Protein AF-A0A1V6N531-F1 (afdb_monomer_lite)

Sequence (173 aa):
MEKKKKVIIVIIVAIIAVVSVGSYFAYEIYMDSKYDEAYKLRSNYAVNSFNYLNESNVDMNNTALFYQNTTDYFDNIFYSLDLAIESSQKAINYSEEMKRTATTQVEKEYAEAQIKEYNNQLKWFKEIKNQCTIWENDLTYQADNNKLLTLKKEYENSANSRHEILLKNISFS

Organism: NCBI:txid1300164

Foldseek 3Di:
DVVVVVVVVVVVVVVVVCCVVVVVVVLLVVLVVQLVVLVVLLVVLVVLLVVLVVVLVVVLVVVVVVPDDPPVNLVSLLVSLVSNLVSLVSSLVSLVSQLVSDPDPLSNVLSVLSNQLSVLVNVLSVLVNVQSVVCVVPVPDDRPVVVSVVSVVSNVVSVVVSVVSCVVPVVND

Structure (mmCIF, N/CA/C/O backbone):
data_AF-A0A1V6N531-F1
#
_entry.id   AF-A0A1V6N531-F1
#
loop_
_atom_site.group_PDB
_atom_site.id
_atom_site.type_symbol
_atom_site.label_atom_id
_atom_site.label_alt_id
_atom_site.label_comp_id
_atom_site.label_asym_id
_atom_site.label_entity_id
_atom_site.label_seq_id
_atom_site.pdbx_PDB_ins_code
_atom_site.Cartn_x
_atom_site.Cartn_y
_atom_site.Cartn_z
_atom_site.occupancy
_atom_site.B_iso_or_equiv
_atom_site.auth_seq_id
_atom_site.auth_comp_id
_atom_site.auth_asym_id
_atom_site.auth_atom_id
_atom_site.pdbx_PDB_model_num
ATOM 1 N N . MET A 1 1 ? -26.907 18.732 57.802 1.00 57.25 1 MET A N 1
ATOM 2 C CA . MET A 1 1 ? -26.252 19.305 56.599 1.00 57.25 1 MET A CA 1
ATOM 3 C C . MET A 1 1 ? -25.404 18.287 55.831 1.00 57.25 1 MET A C 1
ATOM 5 O O . MET A 1 1 ? -25.468 18.268 54.608 1.00 57.25 1 MET A O 1
ATOM 9 N N . GLU A 1 2 ? -24.665 17.407 56.512 1.00 62.25 2 GLU A N 1
ATOM 10 C CA . GLU A 1 2 ? -23.759 16.431 55.877 1.00 62.25 2 GLU A CA 1
ATOM 11 C C . GLU A 1 2 ? -24.444 15.391 54.977 1.00 62.25 2 GLU A C 1
ATOM 13 O O . GLU A 1 2 ? -23.934 15.101 53.899 1.00 62.25 2 GLU A O 1
ATOM 18 N N . LYS A 1 3 ? -25.628 14.878 55.353 1.00 64.75 3 LYS A N 1
ATOM 19 C CA . LYS A 1 3 ? -26.389 13.931 54.509 1.00 64.75 3 LYS A CA 1
ATOM 20 C C . LYS A 1 3 ? -26.760 14.519 53.140 1.00 64.75 3 LYS A C 1
ATOM 22 O O . LYS A 1 3 ? -26.581 13.847 52.134 1.00 64.75 3 LYS A O 1
ATOM 27 N N . LYS A 1 4 ? -27.211 15.780 53.083 1.00 67.19 4 LYS A N 1
ATOM 28 C CA . LYS A 1 4 ? -27.541 16.460 51.813 1.00 67.19 4 LYS A CA 1
ATOM 29 C C . LYS A 1 4 ? -26.293 16.691 50.949 1.00 67.19 4 LYS A C 1
ATOM 31 O O . LYS A 1 4 ? -26.356 16.472 49.747 1.00 67.19 4 LYS A O 1
ATOM 36 N N . LYS A 1 5 ? -25.150 17.048 51.556 1.00 68.38 5 LYS A N 1
ATOM 37 C CA . LYS A 1 5 ? -23.864 17.168 50.842 1.00 68.38 5 LYS A CA 1
ATOM 38 C C . LYS A 1 5 ? -23.382 15.823 50.280 1.00 68.38 5 LYS A C 1
ATOM 40 O O . LYS A 1 5 ? -22.992 15.777 49.122 1.00 68.38 5 LYS A O 1
ATOM 45 N N . LYS A 1 6 ? -23.473 14.727 51.047 1.00 73.44 6 LYS A N 1
ATOM 46 C CA . LYS A 1 6 ? -23.131 13.373 50.566 1.00 73.44 6 LYS A CA 1
ATOM 47 C C . LYS A 1 6 ? -24.005 12.929 49.390 1.00 73.44 6 LYS A C 1
ATOM 49 O O . LYS A 1 6 ? -23.475 12.393 48.427 1.00 73.44 6 LYS A O 1
ATOM 54 N N . VAL A 1 7 ? -25.313 13.193 49.437 1.00 79.19 7 VAL A N 1
ATOM 55 C CA . VAL A 1 7 ? -26.235 12.859 48.335 1.00 79.19 7 VAL A CA 1
ATOM 56 C C . VAL A 1 7 ? -25.892 13.638 47.062 1.00 79.19 7 VAL A C 1
ATOM 58 O O . VAL A 1 7 ? -25.826 13.046 45.992 1.00 79.19 7 VAL A O 1
ATOM 61 N N . ILE A 1 8 ? -25.598 14.937 47.171 1.00 77.94 8 ILE A N 1
ATOM 62 C CA . ILE A 1 8 ? -25.185 15.760 46.022 1.00 77.94 8 ILE A CA 1
ATOM 63 C C . ILE A 1 8 ? -23.861 15.259 45.426 1.00 77.94 8 ILE A C 1
ATOM 65 O O . ILE A 1 8 ? -23.749 15.145 44.210 1.00 77.94 8 ILE A O 1
ATOM 69 N N . ILE A 1 9 ? -22.881 14.903 46.263 1.00 80.88 9 ILE A N 1
ATOM 70 C CA . ILE A 1 9 ? -21.597 14.352 45.801 1.00 80.88 9 ILE A CA 1
ATOM 71 C C . ILE A 1 9 ? -21.805 13.034 45.043 1.00 80.88 9 ILE A C 1
ATOM 73 O O . ILE A 1 9 ? -21.234 12.859 43.973 1.00 80.88 9 ILE A O 1
ATOM 77 N N . VAL A 1 10 ? -22.652 12.132 45.546 1.00 79.00 10 VAL A N 1
ATOM 78 C CA . VAL A 1 10 ? -22.962 10.858 44.871 1.00 79.00 10 VAL A CA 1
ATOM 79 C C . VAL A 1 10 ? -23.620 11.090 43.508 1.00 79.00 10 VAL A C 1
ATOM 81 O O . VAL A 1 10 ? -23.254 10.427 42.543 1.00 79.00 10 VAL A O 1
ATOM 84 N N . ILE A 1 11 ? -24.535 12.058 43.402 1.00 79.38 11 ILE A N 1
ATOM 85 C CA . ILE A 1 11 ? -25.167 12.427 42.126 1.00 79.38 11 ILE A CA 1
ATOM 86 C C . ILE A 1 11 ? -24.126 12.973 41.140 1.00 79.38 11 ILE A C 1
ATOM 88 O O . ILE A 1 11 ? -24.118 12.567 39.983 1.00 79.38 11 ILE A O 1
ATOM 92 N N . ILE A 1 12 ? -23.214 13.839 41.589 1.00 77.00 12 ILE A N 1
ATOM 93 C CA . ILE A 1 12 ? -22.139 14.376 40.740 1.00 77.00 12 ILE A CA 1
ATOM 94 C C . ILE A 1 12 ? -21.214 13.253 40.253 1.00 77.00 12 ILE A C 1
ATOM 96 O O . ILE A 1 12 ? -20.911 13.191 39.065 1.00 77.00 12 ILE A O 1
ATOM 100 N N . VAL A 1 13 ? -20.804 12.336 41.135 1.00 76.81 13 VAL A N 1
ATOM 101 C CA . VAL A 1 13 ? -19.964 11.185 40.763 1.00 76.81 13 VAL A CA 1
ATOM 102 C C . VAL A 1 13 ? -20.685 10.274 39.766 1.00 76.81 13 VAL A C 1
ATOM 104 O O . VAL A 1 13 ? -20.076 9.839 38.793 1.00 76.81 13 VAL A O 1
ATOM 107 N N . ALA A 1 14 ? -21.986 10.034 39.951 1.00 72.88 14 ALA A N 1
ATOM 108 C CA . ALA A 1 14 ? -22.789 9.252 39.015 1.00 72.88 14 ALA A CA 1
ATOM 109 C C . ALA A 1 14 ? -22.891 9.926 37.635 1.00 72.88 14 ALA A C 1
ATOM 111 O O . ALA A 1 14 ? -22.748 9.252 36.619 1.00 72.88 14 ALA A O 1
ATOM 112 N N . ILE A 1 15 ? -23.065 11.251 37.582 1.00 74.31 15 ILE A N 1
ATOM 113 C CA . ILE A 1 15 ? -23.080 12.010 36.322 1.00 74.31 15 ILE A CA 1
ATOM 114 C C . ILE A 1 15 ? -21.715 11.935 35.631 1.00 74.31 15 ILE A C 1
ATOM 116 O O . ILE A 1 15 ? -21.663 11.649 34.440 1.00 74.31 15 ILE A O 1
ATOM 120 N N . ILE A 1 16 ? -20.611 12.130 36.361 1.00 73.62 16 ILE A N 1
ATOM 121 C CA . ILE A 1 16 ? -19.256 12.020 35.800 1.00 73.62 16 ILE A CA 1
ATOM 122 C C . ILE A 1 16 ? -19.012 10.611 35.256 1.00 73.62 16 ILE A C 1
ATOM 124 O O . ILE A 1 16 ? -18.471 10.484 34.162 1.00 73.62 16 ILE A O 1
ATOM 128 N N . ALA A 1 17 ? -19.445 9.564 35.962 1.00 68.25 17 ALA A N 1
ATOM 129 C CA . ALA A 1 17 ? -19.310 8.185 35.502 1.00 68.25 17 ALA A CA 1
ATOM 130 C C . ALA A 1 17 ? -20.110 7.935 34.212 1.00 68.25 17 ALA A C 1
ATOM 132 O O . ALA A 1 17 ? -19.563 7.408 33.249 1.00 68.25 17 ALA A O 1
ATOM 133 N N . VAL A 1 18 ? -21.372 8.375 34.152 1.00 68.88 18 VAL A N 1
ATOM 134 C CA . VAL A 1 18 ? -22.224 8.223 32.960 1.00 68.88 18 VAL A CA 1
ATOM 135 C C . VAL A 1 18 ? -21.682 9.022 31.775 1.00 68.88 18 VAL A C 1
ATOM 137 O O . VAL A 1 18 ? -21.618 8.494 30.669 1.00 68.88 18 VAL A O 1
ATOM 140 N N . VAL A 1 19 ? -21.243 10.264 31.993 1.00 68.50 19 VAL A N 1
ATOM 141 C CA . VAL A 1 19 ? -20.641 11.099 30.943 1.00 68.50 19 VAL A CA 1
ATOM 142 C C . VAL A 1 19 ? -19.329 10.489 30.459 1.00 68.50 19 VAL A C 1
ATOM 144 O O . VAL A 1 19 ? -19.110 10.439 29.255 1.00 68.50 19 VAL A O 1
ATOM 147 N N . SER A 1 20 ? -18.488 9.973 31.358 1.00 60.53 20 SER A N 1
ATOM 148 C CA . SER A 1 20 ? -17.225 9.316 30.990 1.00 60.53 20 SER A CA 1
ATOM 149 C C . SER A 1 20 ? -17.462 8.070 30.136 1.00 60.53 20 SER A C 1
ATOM 151 O O . SER A 1 20 ? -16.855 7.930 29.080 1.00 60.53 20 SER A O 1
ATOM 153 N N . VAL A 1 21 ? -18.386 7.199 30.552 1.00 66.12 21 VAL A N 1
ATOM 154 C CA . VAL A 1 21 ? -18.710 5.962 29.824 1.00 66.12 21 VAL A CA 1
ATOM 155 C C . VAL A 1 21 ? -19.401 6.268 28.491 1.00 66.12 21 VAL A C 1
ATOM 157 O O . VAL A 1 21 ? -19.028 5.712 27.464 1.00 66.12 21 VAL A O 1
ATOM 160 N N . GLY A 1 22 ? -20.363 7.195 28.468 1.00 50.72 22 GLY A N 1
ATOM 161 C CA .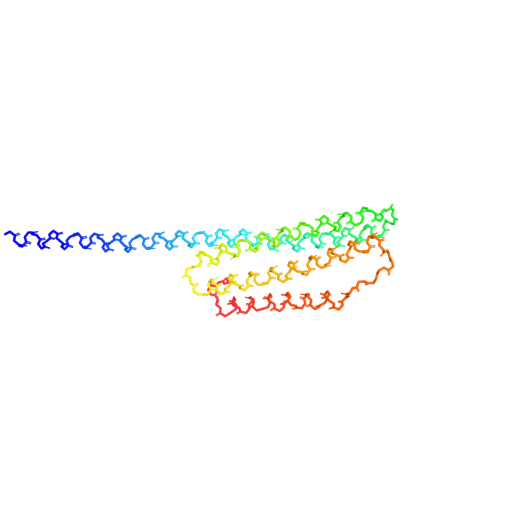 GLY A 1 22 ? -21.040 7.607 27.235 1.00 50.72 22 GLY A CA 1
ATOM 162 C C . GLY A 1 22 ? -20.103 8.289 26.235 1.00 50.72 22 GLY A C 1
ATOM 163 O O . GLY A 1 22 ? -20.186 8.021 25.039 1.00 50.72 22 GLY A O 1
ATOM 164 N N . SER A 1 23 ? -19.174 9.122 26.717 1.00 62.66 23 SER A N 1
ATOM 165 C CA . SER A 1 23 ? -18.160 9.768 25.869 1.00 62.66 23 SER A CA 1
ATOM 166 C C . SER A 1 23 ? -17.168 8.756 25.301 1.00 62.66 23 SER A C 1
ATOM 168 O O . SER A 1 23 ? -16.747 8.908 24.160 1.00 62.66 23 SER A O 1
ATOM 170 N N . TYR A 1 24 ? -16.830 7.714 26.066 1.00 69.75 24 TYR A N 1
ATOM 171 C CA . TYR A 1 24 ? -15.975 6.621 25.610 1.00 69.75 24 TYR A CA 1
ATOM 172 C C . TYR A 1 24 ? -16.616 5.845 24.448 1.00 69.75 24 TYR A C 1
ATOM 174 O O . TYR A 1 24 ? -16.008 5.738 23.389 1.00 69.75 24 TYR A O 1
ATOM 182 N N . PHE A 1 25 ? -17.875 5.412 24.581 1.00 68.50 25 PHE A N 1
ATOM 183 C CA . PHE A 1 25 ? -18.574 4.712 23.493 1.00 68.50 25 PHE A CA 1
ATOM 184 C C . PHE A 1 25 ? -18.800 5.595 22.260 1.00 68.50 25 PHE A C 1
ATOM 186 O O . PHE A 1 25 ? -18.6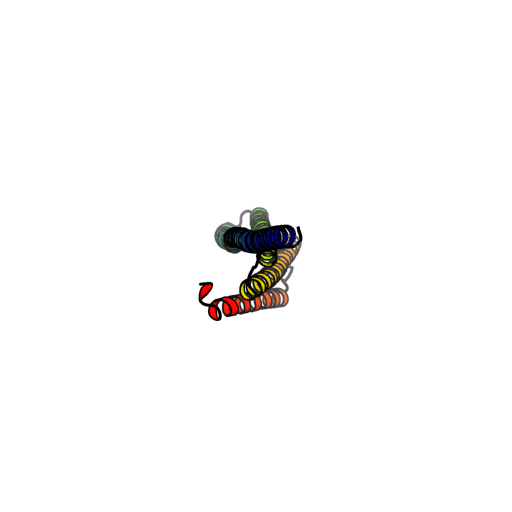44 5.139 21.131 1.00 68.50 25 PHE A O 1
ATOM 193 N N . ALA A 1 26 ? -19.147 6.873 22.451 1.00 67.81 26 ALA A N 1
ATOM 194 C CA . ALA A 1 26 ? -19.285 7.809 21.336 1.00 67.81 26 ALA A CA 1
ATOM 195 C C . ALA A 1 26 ? -17.949 8.033 20.605 1.00 67.81 26 ALA A C 1
ATOM 197 O O . ALA A 1 26 ? -17.935 8.192 19.384 1.00 67.81 26 ALA A O 1
ATOM 198 N N . TYR A 1 27 ? -16.835 8.029 21.342 1.00 72.25 27 TYR A N 1
ATOM 199 C CA . TYR A 1 27 ? -15.493 8.109 20.779 1.00 72.25 27 TYR A CA 1
ATOM 200 C C . TYR A 1 27 ? -15.116 6.843 19.999 1.00 72.25 27 TYR A C 1
ATOM 202 O O . TYR A 1 27 ? -14.629 6.972 18.880 1.00 72.25 27 TYR A O 1
ATOM 210 N N . GLU A 1 28 ? -15.388 5.645 20.528 1.00 70.50 28 GLU A N 1
ATOM 211 C CA . GLU A 1 28 ? -15.163 4.381 19.804 1.00 70.50 28 GLU A CA 1
ATOM 212 C C . GLU A 1 28 ? -15.948 4.345 18.486 1.00 70.50 28 GLU A C 1
ATOM 214 O O . GLU A 1 28 ? -15.344 4.193 17.431 1.00 70.50 28 GLU A O 1
ATOM 219 N N . ILE A 1 29 ? -17.256 4.638 18.511 1.00 73.62 29 ILE A N 1
ATOM 220 C CA . ILE A 1 29 ? -18.099 4.686 17.298 1.00 73.62 29 ILE A CA 1
ATOM 221 C C . ILE A 1 29 ? -17.554 5.688 16.268 1.00 73.62 29 ILE A C 1
ATOM 223 O O . ILE A 1 29 ? -17.592 5.445 15.059 1.00 73.62 29 ILE A O 1
ATOM 227 N N . TYR A 1 30 ? -17.063 6.840 16.729 1.00 76.88 30 TYR A N 1
ATOM 228 C CA . TYR A 1 30 ? -16.455 7.835 15.851 1.00 76.88 30 TYR A CA 1
ATOM 229 C C . TYR A 1 30 ? -15.155 7.323 15.210 1.00 76.88 30 TYR A C 1
ATOM 231 O O . TYR A 1 30 ? -14.945 7.529 14.013 1.00 76.88 30 TYR A O 1
ATOM 239 N N . MET A 1 31 ? -14.297 6.657 15.985 1.00 78.75 31 MET A N 1
ATOM 240 C CA . MET A 1 31 ? -13.024 6.118 15.500 1.00 78.75 31 MET A CA 1
ATOM 241 C C . MET A 1 31 ? -13.231 4.939 14.546 1.00 78.75 31 MET A C 1
ATOM 243 O O . MET A 1 31 ? -12.602 4.921 13.489 1.00 78.75 31 MET A O 1
ATOM 247 N N . ASP A 1 32 ? -14.180 4.050 14.837 1.00 76.19 32 ASP A N 1
ATOM 248 C CA . ASP A 1 32 ? -14.567 2.945 13.952 1.00 76.19 32 ASP A CA 1
ATOM 249 C C . ASP A 1 32 ? -15.091 3.475 12.607 1.00 76.19 32 ASP A C 1
ATOM 251 O O . ASP A 1 32 ? -14.666 3.039 11.539 1.00 76.19 32 ASP A O 1
ATOM 255 N N . SER A 1 33 ? -15.946 4.505 12.631 1.00 77.75 33 SER A N 1
ATOM 256 C CA . SER A 1 33 ? -16.437 5.166 11.411 1.00 77.75 33 SER A CA 1
ATOM 257 C C . SER A 1 33 ? -15.297 5.753 10.566 1.00 77.75 33 SER A C 1
ATOM 259 O O . SER A 1 33 ? -15.288 5.631 9.337 1.00 77.75 33 SER A O 1
ATOM 261 N N . LYS A 1 34 ? -14.293 6.355 11.216 1.00 79.06 34 LYS A N 1
ATOM 262 C CA . LYS A 1 34 ? -13.102 6.878 10.535 1.00 79.06 34 LYS A CA 1
ATOM 263 C C . LYS A 1 34 ? -12.210 5.770 9.984 1.00 79.06 34 LYS A C 1
ATOM 265 O O . LYS A 1 34 ? -11.686 5.922 8.879 1.00 79.06 34 LYS A O 1
ATOM 270 N N . TYR A 1 35 ? -12.082 4.660 10.707 1.00 81.31 35 TYR A N 1
ATOM 271 C CA . TYR A 1 35 ? -11.368 3.476 10.243 1.00 81.31 35 TYR A CA 1
ATOM 272 C C . TYR A 1 35 ? -12.011 2.906 8.974 1.00 81.31 35 TYR A C 1
ATOM 274 O O . TYR A 1 35 ? -11.317 2.690 7.981 1.00 81.31 35 TYR A O 1
ATOM 282 N N . ASP A 1 36 ? -13.336 2.756 8.959 1.00 79.50 36 ASP A N 1
ATOM 283 C CA . ASP A 1 36 ? -14.100 2.271 7.805 1.00 79.50 36 ASP A CA 1
ATOM 284 C C . ASP A 1 36 ? -13.985 3.192 6.582 1.00 79.50 36 ASP A C 1
ATOM 286 O O . ASP A 1 36 ? -13.835 2.730 5.444 1.00 79.50 36 ASP A O 1
ATOM 290 N N . GLU A 1 37 ? -14.051 4.508 6.796 1.00 82.69 37 GLU A N 1
ATOM 291 C CA . GLU A 1 37 ? -13.859 5.507 5.742 1.00 82.69 37 GLU A CA 1
ATOM 292 C C . GLU A 1 37 ? -12.458 5.378 5.121 1.00 82.69 37 GLU A C 1
ATOM 294 O O . GLU A 1 37 ? -12.318 5.269 3.896 1.00 82.69 37 GLU A O 1
ATOM 299 N N . ALA A 1 38 ? -11.423 5.309 5.963 1.00 71.88 38 ALA A N 1
ATOM 300 C CA . ALA A 1 38 ? -10.043 5.133 5.527 1.00 71.88 38 ALA A CA 1
ATOM 301 C C . ALA A 1 38 ? -9.829 3.781 4.825 1.00 71.88 38 ALA A C 1
ATOM 303 O O . ALA A 1 38 ? -9.174 3.729 3.781 1.00 71.88 38 ALA A O 1
ATOM 304 N N . TYR A 1 39 ? -10.441 2.703 5.325 1.00 81.25 39 TYR A N 1
ATOM 305 C CA . TYR A 1 39 ? -10.394 1.373 4.719 1.00 81.25 39 TYR A CA 1
ATOM 306 C C . TYR A 1 39 ? -10.950 1.387 3.290 1.00 81.25 39 TYR A C 1
ATOM 308 O O . TYR A 1 39 ? -10.309 0.861 2.373 1.00 81.25 39 TYR A O 1
ATOM 316 N N . LYS A 1 40 ? -12.121 2.003 3.077 1.00 83.19 40 LYS A N 1
ATOM 317 C CA . LYS A 1 40 ? -12.762 2.105 1.753 1.00 83.19 40 LYS A CA 1
ATOM 318 C C . LYS A 1 40 ? -11.918 2.920 0.780 1.00 83.19 40 LYS A C 1
ATOM 320 O O . LYS A 1 40 ? -11.684 2.478 -0.345 1.00 83.19 40 LYS A O 1
ATOM 325 N N . LEU A 1 41 ? -11.426 4.081 1.218 1.00 77.94 41 LEU A N 1
ATOM 326 C CA . LEU A 1 41 ? -10.568 4.936 0.397 1.00 77.94 41 LEU A CA 1
ATOM 327 C C . LEU A 1 41 ? -9.276 4.211 0.016 1.00 77.94 41 LEU A C 1
ATOM 329 O O . LEU A 1 41 ? -8.924 4.168 -1.162 1.00 77.94 41 LEU A O 1
ATOM 333 N N . ARG A 1 42 ? -8.621 3.553 0.976 1.00 82.25 42 ARG A N 1
ATOM 334 C CA . ARG A 1 42 ? -7.438 2.726 0.720 1.00 82.25 42 ARG A CA 1
ATOM 335 C C . ARG A 1 42 ? -7.724 1.623 -0.291 1.00 82.25 42 ARG A C 1
ATOM 337 O O . ARG A 1 42 ? -6.919 1.441 -1.198 1.00 82.25 42 ARG A O 1
ATOM 344 N N . SER A 1 43 ? -8.840 0.902 -0.159 1.00 78.69 43 SER A N 1
ATOM 345 C CA . SER A 1 43 ? -9.216 -0.167 -1.096 1.00 78.69 43 SER A CA 1
ATOM 346 C C . SER A 1 43 ? -9.282 0.343 -2.540 1.00 78.69 43 SER A C 1
ATOM 348 O O . SER A 1 43 ? -8.664 -0.242 -3.428 1.00 78.69 43 SER A O 1
ATOM 350 N N . ASN A 1 44 ? -9.918 1.498 -2.761 1.00 78.00 44 ASN A N 1
ATOM 351 C CA . ASN A 1 44 ? -9.988 2.119 -4.086 1.00 78.00 44 ASN A CA 1
ATOM 352 C C . ASN A 1 44 ? -8.595 2.438 -4.655 1.00 78.00 44 ASN A C 1
ATOM 354 O O . ASN A 1 44 ? -8.300 2.095 -5.798 1.00 78.00 44 ASN A O 1
ATOM 358 N N . TYR A 1 45 ? -7.709 3.048 -3.864 1.00 74.00 45 TYR A N 1
ATOM 359 C CA . TYR A 1 45 ? -6.359 3.393 -4.333 1.00 74.00 45 TYR A CA 1
ATOM 360 C C . TYR A 1 45 ? -5.445 2.171 -4.513 1.00 74.00 45 TYR A C 1
ATOM 362 O O . TYR A 1 45 ? -4.587 2.164 -5.398 1.00 74.00 45 TYR A O 1
ATOM 370 N N . ALA A 1 46 ? -5.645 1.113 -3.727 1.00 67.56 46 ALA A N 1
ATOM 371 C CA . ALA A 1 46 ? -4.924 -0.144 -3.887 1.00 67.56 46 ALA A CA 1
ATOM 372 C C . ALA A 1 46 ? -5.262 -0.832 -5.218 1.00 67.56 46 ALA A C 1
ATOM 374 O O . ALA A 1 46 ? -4.358 -1.289 -5.915 1.00 67.56 46 ALA A O 1
ATOM 375 N N . VAL A 1 47 ? -6.548 -0.865 -5.584 1.00 74.25 47 VAL A N 1
ATOM 376 C CA . VAL A 1 47 ? -7.016 -1.416 -6.865 1.00 74.25 47 VAL A CA 1
ATOM 377 C C . VAL A 1 47 ? -6.514 -0.573 -8.040 1.00 74.25 47 VAL A C 1
ATOM 379 O O . VAL A 1 47 ? -5.949 -1.114 -8.990 1.00 74.25 47 VAL A O 1
ATOM 382 N N . ASN A 1 48 ? -6.630 0.754 -7.949 1.00 71.56 48 ASN A N 1
ATOM 383 C CA . ASN A 1 48 ? -6.212 1.656 -9.026 1.00 71.56 48 ASN A CA 1
ATOM 384 C C . ASN A 1 48 ? -4.709 1.565 -9.329 1.00 71.56 48 ASN A C 1
ATOM 386 O O . ASN A 1 48 ? -4.324 1.576 -10.492 1.00 71.56 48 ASN A O 1
ATOM 390 N N . SER A 1 49 ? -3.866 1.407 -8.302 1.00 65.06 49 SER A N 1
ATOM 391 C CA . SER A 1 49 ? -2.409 1.284 -8.461 1.00 65.06 49 SER A CA 1
ATOM 392 C C . SER A 1 49 ? -2.010 0.144 -9.413 1.00 65.06 49 SER A C 1
ATOM 394 O O . SER A 1 49 ? -1.166 0.332 -10.288 1.00 65.06 49 SER A O 1
ATOM 396 N N . PHE A 1 50 ? -2.656 -1.022 -9.296 1.00 68.12 50 PHE A N 1
ATOM 397 C CA . PHE A 1 50 ? -2.412 -2.155 -10.194 1.00 68.12 50 PHE A CA 1
ATOM 398 C C . PHE A 1 50 ? -3.076 -1.995 -11.559 1.00 68.12 50 PHE A C 1
ATOM 400 O O . PHE A 1 50 ? -2.487 -2.394 -12.564 1.00 68.12 50 PHE A O 1
ATOM 407 N N . ASN A 1 51 ? -4.271 -1.403 -11.609 1.00 72.12 51 ASN A N 1
ATOM 408 C CA . ASN A 1 51 ? -4.984 -1.191 -12.866 1.00 72.12 51 ASN A CA 1
ATOM 409 C C . ASN A 1 51 ? -4.209 -0.262 -13.805 1.00 72.12 51 ASN A C 1
ATOM 411 O O . ASN A 1 51 ? -4.050 -0.615 -14.967 1.00 72.12 51 ASN A O 1
ATOM 415 N N . TYR A 1 52 ? -3.620 0.829 -13.299 1.00 71.38 52 TYR A N 1
ATOM 416 C CA . TYR A 1 52 ? -2.816 1.736 -14.127 1.00 71.38 52 TYR A CA 1
ATOM 417 C C . TYR A 1 52 ? -1.616 1.038 -14.785 1.00 71.38 52 TYR A C 1
ATOM 419 O O . TYR A 1 52 ? -1.313 1.287 -15.948 1.00 71.38 52 TYR A O 1
ATOM 427 N N . LEU A 1 53 ? -0.954 0.111 -14.084 1.00 65.38 53 LEU A N 1
ATOM 428 C CA . LEU A 1 53 ? 0.154 -0.661 -14.663 1.00 65.38 53 LEU A CA 1
ATOM 429 C C . LEU A 1 53 ? -0.310 -1.749 -15.638 1.00 65.38 53 LEU A C 1
ATOM 431 O O . LEU A 1 53 ? 0.393 -2.054 -16.601 1.00 65.38 53 LEU A O 1
ATOM 435 N N . ASN A 1 54 ? -1.473 -2.355 -15.401 1.00 64.94 54 ASN A N 1
ATOM 436 C CA . ASN A 1 54 ? -2.030 -3.356 -16.308 1.00 64.94 54 ASN A CA 1
ATOM 437 C C . ASN A 1 54 ? -2.561 -2.733 -17.604 1.00 64.94 54 ASN A C 1
ATOM 439 O O . ASN A 1 54 ? -2.303 -3.281 -18.672 1.00 64.94 54 ASN A O 1
ATOM 443 N N . GLU A 1 55 ? -3.256 -1.598 -17.521 1.00 59.91 55 GLU A N 1
ATOM 444 C CA . GLU A 1 55 ? -3.720 -0.833 -18.685 1.00 59.91 55 GLU A CA 1
ATOM 445 C C . GLU A 1 55 ? -2.527 -0.380 -19.534 1.00 59.91 55 GLU A C 1
ATOM 447 O O . GLU A 1 55 ? -2.499 -0.635 -20.736 1.00 59.91 55 GLU A O 1
ATOM 452 N N . SER A 1 56 ? -1.467 0.122 -18.889 1.00 57.31 56 SER A N 1
ATOM 453 C CA . SER A 1 56 ? -0.208 0.455 -19.559 1.00 57.31 56 SER A CA 1
ATOM 454 C C . SER A 1 56 ? 0.411 -0.742 -20.284 1.00 57.31 56 SER A C 1
ATOM 456 O O . SER A 1 56 ? 0.735 -0.627 -21.456 1.00 57.31 56 SER A O 1
ATOM 458 N N . ASN A 1 57 ? 0.508 -1.925 -19.662 1.00 58.25 57 ASN A N 1
ATOM 459 C CA . ASN A 1 57 ? 1.037 -3.122 -20.337 1.00 58.25 57 ASN A CA 1
ATOM 460 C C . ASN A 1 57 ? 0.219 -3.533 -21.579 1.00 58.25 57 ASN A C 1
ATOM 462 O O . ASN A 1 57 ? 0.782 -4.052 -22.548 1.00 58.25 57 ASN A O 1
ATOM 466 N N . VAL A 1 58 ? -1.101 -3.325 -21.561 1.00 57.78 58 VAL A N 1
ATOM 467 C CA . VAL A 1 58 ? -1.980 -3.601 -22.709 1.00 57.78 58 VAL A CA 1
ATOM 468 C C . VAL A 1 58 ? -1.751 -2.575 -23.820 1.00 57.78 58 VAL A C 1
ATOM 470 O O . VAL A 1 58 ? -1.535 -2.964 -24.970 1.00 57.78 58 VAL A O 1
ATOM 473 N N . ASP A 1 59 ? -1.710 -1.287 -23.481 1.00 52.72 59 ASP A N 1
ATOM 474 C CA . ASP A 1 59 ? -1.459 -0.205 -24.438 1.00 52.72 59 ASP A CA 1
ATOM 475 C C . ASP A 1 59 ? -0.032 -0.257 -25.002 1.00 52.72 59 ASP A C 1
ATOM 477 O O . ASP A 1 59 ? 0.181 -0.024 -26.192 1.00 52.72 59 ASP A O 1
ATOM 481 N N . MET A 1 60 ? 0.945 -0.670 -24.196 1.00 55.91 60 MET A N 1
ATOM 482 C CA . MET A 1 60 ? 2.335 -0.895 -24.594 1.00 55.91 60 MET A CA 1
ATOM 483 C C . MET A 1 60 ? 2.470 -2.040 -25.595 1.00 55.91 60 MET A C 1
ATOM 485 O O . MET A 1 60 ? 3.167 -1.876 -26.593 1.00 55.91 60 MET A O 1
ATOM 489 N N . ASN A 1 61 ? 1.794 -3.176 -25.382 1.00 54.03 61 ASN A N 1
ATOM 490 C CA . ASN A 1 61 ? 1.795 -4.276 -26.354 1.00 54.03 61 ASN A CA 1
ATOM 491 C C . ASN A 1 61 ? 1.205 -3.835 -27.700 1.00 54.03 61 ASN A C 1
ATOM 493 O O . ASN A 1 61 ? 1.719 -4.210 -28.754 1.00 54.03 61 ASN A O 1
ATOM 497 N N . ASN A 1 62 ? 0.168 -2.995 -27.670 1.00 52.34 62 ASN A N 1
ATOM 498 C CA . ASN A 1 62 ? -0.456 -2.452 -28.874 1.00 52.34 62 ASN A CA 1
ATOM 499 C C . ASN A 1 62 ? 0.415 -1.385 -29.563 1.00 52.34 62 ASN A C 1
ATOM 501 O O . ASN A 1 62 ? 0.477 -1.347 -30.790 1.00 52.34 62 ASN A O 1
ATOM 505 N N . THR A 1 63 ? 1.124 -0.555 -28.795 1.00 50.16 63 THR A N 1
ATOM 506 C CA . THR A 1 63 ? 1.988 0.518 -29.318 1.00 50.16 63 THR A CA 1
ATOM 507 C C . THR A 1 63 ? 3.325 -0.025 -29.825 1.00 50.16 63 THR A C 1
ATOM 509 O O . THR A 1 63 ? 3.799 0.405 -30.868 1.00 50.16 63 THR A O 1
ATOM 512 N N . ALA A 1 64 ? 3.908 -1.041 -29.179 1.00 51.12 64 ALA A N 1
ATOM 513 C CA . ALA A 1 64 ? 5.123 -1.714 -29.653 1.00 51.12 64 ALA A CA 1
ATOM 514 C C . ALA A 1 64 ? 4.916 -2.449 -30.994 1.00 51.12 64 ALA A C 1
ATOM 516 O O . ALA A 1 64 ? 5.854 -2.586 -31.778 1.00 51.12 64 ALA A O 1
ATOM 517 N N . LEU A 1 65 ? 3.682 -2.880 -31.292 1.00 50.50 65 LEU A N 1
ATOM 518 C CA . LEU A 1 65 ? 3.289 -3.404 -32.607 1.00 50.50 65 LEU A CA 1
ATOM 519 C C . LEU A 1 65 ? 3.269 -2.317 -33.702 1.00 50.50 65 LEU A C 1
ATOM 521 O O . LEU A 1 65 ? 3.413 -2.637 -34.882 1.00 50.50 65 LEU A O 1
ATOM 525 N N . PHE A 1 66 ? 3.152 -1.042 -33.325 1.00 47.16 66 PHE A N 1
ATOM 526 C CA . PHE A 1 66 ? 3.192 0.121 -34.210 1.00 47.16 66 PHE A CA 1
ATOM 527 C C . PHE A 1 66 ? 4.462 0.942 -33.940 1.00 47.16 66 PHE A C 1
ATOM 529 O O . PHE A 1 66 ? 4.446 1.933 -33.223 1.00 47.16 66 PHE A O 1
ATOM 536 N N . TYR A 1 67 ? 5.569 0.532 -34.563 1.00 41.16 67 TYR A N 1
ATOM 537 C CA . TYR A 1 67 ? 6.941 1.076 -34.502 1.00 41.16 67 TYR A CA 1
ATOM 538 C C . TYR A 1 67 ? 7.152 2.606 -34.696 1.00 41.16 67 TYR A C 1
ATOM 540 O O . TYR A 1 67 ? 8.280 3.026 -34.947 1.00 41.16 67 TYR A O 1
ATOM 548 N N . GLN A 1 68 ? 6.133 3.467 -34.631 1.00 45.47 68 GLN A N 1
ATOM 549 C CA . GLN A 1 68 ? 6.232 4.852 -35.094 1.00 45.47 68 GLN A CA 1
ATOM 550 C C . GLN A 1 68 ? 6.581 5.933 -34.065 1.00 45.47 68 GLN A C 1
ATOM 552 O O . GLN A 1 68 ? 6.923 7.012 -34.525 1.00 45.47 68 GLN A O 1
ATOM 557 N N . ASN A 1 69 ? 6.618 5.696 -32.747 1.00 53.75 69 ASN A N 1
ATOM 558 C CA . ASN A 1 69 ? 7.166 6.696 -31.812 1.00 53.75 69 ASN A CA 1
ATOM 559 C C . ASN A 1 69 ? 7.629 6.074 -30.487 1.00 53.75 69 ASN A C 1
ATOM 561 O O . ASN A 1 69 ? 6.834 5.771 -29.602 1.00 53.75 69 ASN A O 1
ATOM 565 N N . THR A 1 70 ? 8.942 5.935 -30.316 1.00 57.81 70 THR A N 1
ATOM 566 C CA . THR A 1 70 ? 9.553 5.520 -29.041 1.00 57.81 70 THR A CA 1
ATOM 567 C C . THR A 1 70 ? 9.302 6.526 -27.912 1.00 57.81 70 THR A C 1
ATOM 569 O O . THR A 1 70 ? 9.288 6.132 -26.753 1.00 57.81 70 THR A O 1
ATOM 572 N N . THR A 1 71 ? 9.071 7.802 -28.236 1.00 63.06 71 THR A N 1
ATOM 573 C CA . THR A 1 71 ? 8.737 8.857 -27.263 1.00 63.06 71 THR A CA 1
ATOM 574 C C . THR A 1 71 ? 7.362 8.628 -26.630 1.00 63.06 71 THR A C 1
ATOM 576 O O . THR A 1 71 ? 7.270 8.536 -25.411 1.00 63.06 71 THR A O 1
ATOM 579 N N . ASP A 1 72 ? 6.325 8.388 -27.443 1.00 66.62 72 ASP A N 1
ATOM 580 C CA . ASP A 1 72 ? 4.960 8.115 -26.956 1.00 66.62 72 ASP A CA 1
ATOM 581 C C . ASP A 1 72 ? 4.904 6.851 -26.071 1.00 66.62 72 ASP A C 1
ATOM 583 O O . ASP A 1 72 ? 4.077 6.731 -25.167 1.00 66.62 72 ASP A O 1
ATOM 587 N N . TYR A 1 73 ? 5.808 5.894 -26.305 1.00 66.69 73 TYR A N 1
ATOM 588 C CA . TYR A 1 73 ? 5.940 4.686 -25.490 1.00 66.69 73 TYR A CA 1
ATOM 589 C C . TYR A 1 73 ? 6.466 4.982 -24.075 1.00 66.69 73 TYR A C 1
ATOM 591 O O . TYR A 1 73 ? 5.864 4.535 -23.097 1.00 66.69 73 TYR A O 1
ATOM 599 N N . PHE A 1 74 ? 7.555 5.750 -23.942 1.00 72.75 74 PHE A N 1
ATOM 600 C CA . PHE A 1 74 ? 8.105 6.110 -22.629 1.00 72.75 74 PHE A CA 1
ATOM 601 C C . PHE A 1 74 ? 7.193 7.071 -21.859 1.00 72.75 74 PHE A C 1
ATOM 603 O O . PHE A 1 74 ? 7.007 6.878 -20.657 1.00 72.75 74 PHE A O 1
ATOM 610 N N . ASP A 1 75 ? 6.545 8.021 -22.536 1.00 77.56 75 ASP A N 1
ATOM 611 C CA . ASP A 1 75 ? 5.597 8.946 -21.904 1.00 77.56 75 ASP A CA 1
ATOM 612 C C . ASP A 1 75 ? 4.423 8.203 -21.243 1.00 77.56 75 ASP A C 1
ATOM 614 O O . ASP A 1 75 ? 4.086 8.468 -20.086 1.00 77.56 75 ASP A O 1
ATOM 618 N N . ASN A 1 76 ? 3.848 7.204 -21.924 1.00 71.50 76 ASN A N 1
ATOM 619 C CA . ASN A 1 76 ? 2.774 6.376 -21.365 1.00 71.50 76 ASN A CA 1
ATOM 620 C C . ASN A 1 76 ? 3.238 5.527 -20.169 1.00 71.50 76 ASN A C 1
ATOM 622 O O . ASN A 1 76 ? 2.499 5.370 -19.188 1.00 71.50 76 ASN A O 1
ATOM 626 N N . ILE A 1 77 ? 4.469 5.005 -20.216 1.00 75.31 77 ILE A N 1
ATOM 627 C CA . ILE A 1 77 ? 5.076 4.260 -19.103 1.00 75.31 77 ILE A CA 1
ATOM 628 C C . ILE A 1 77 ? 5.270 5.172 -17.894 1.00 75.31 77 ILE A C 1
ATOM 630 O O . ILE A 1 77 ? 4.875 4.814 -16.783 1.00 75.31 77 ILE A O 1
ATOM 634 N N . PHE A 1 78 ? 5.857 6.355 -18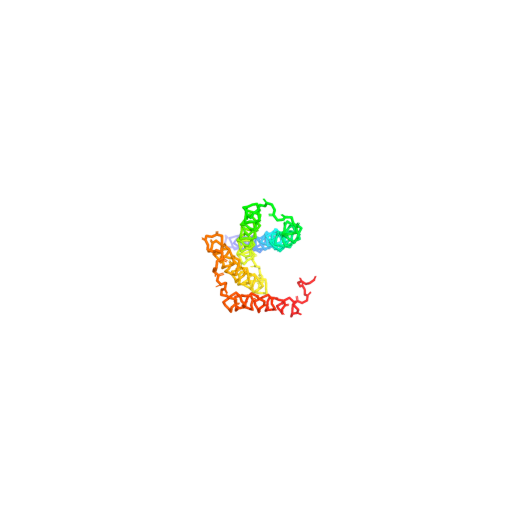.089 1.00 83.25 78 PHE A N 1
ATOM 635 C CA . PHE A 1 78 ? 6.099 7.291 -16.997 1.00 83.25 78 PHE A CA 1
ATOM 636 C C . PHE A 1 78 ? 4.804 7.806 -16.394 1.00 83.25 78 PHE A C 1
ATOM 638 O O . PHE A 1 78 ? 4.695 7.815 -15.170 1.00 83.25 78 PHE A O 1
ATOM 645 N N . TYR A 1 79 ? 3.810 8.142 -17.219 1.00 79.50 79 TYR A N 1
ATOM 646 C CA . TYR A 1 79 ? 2.485 8.535 -16.749 1.00 79.50 79 TYR A CA 1
ATOM 647 C C . TYR A 1 79 ? 1.862 7.459 -15.850 1.00 79.50 79 TYR A C 1
ATOM 649 O O . TYR A 1 79 ? 1.431 7.739 -14.731 1.00 79.50 79 TYR A O 1
ATOM 657 N N . SER A 1 80 ? 1.888 6.204 -16.299 1.00 74.75 80 SER A N 1
ATOM 658 C CA . SER A 1 80 ? 1.303 5.080 -15.559 1.00 74.75 80 SER A CA 1
ATOM 659 C C . SER A 1 80 ? 2.064 4.782 -14.266 1.00 74.75 80 SER A C 1
ATOM 661 O O . SER A 1 80 ? 1.455 4.520 -13.228 1.00 74.75 80 SER A O 1
ATOM 663 N N . LEU A 1 81 ? 3.398 4.868 -14.296 1.00 82.38 81 LEU A N 1
ATOM 664 C CA . LEU A 1 81 ? 4.236 4.724 -13.106 1.00 82.38 81 LEU A CA 1
ATOM 665 C C . LEU A 1 81 ? 4.014 5.861 -12.110 1.00 82.38 81 LEU A C 1
ATOM 667 O O . LEU A 1 81 ? 3.985 5.600 -10.910 1.00 82.38 81 LEU A O 1
ATOM 671 N N . ASP A 1 82 ? 3.828 7.096 -12.573 1.00 85.81 82 ASP A N 1
ATOM 672 C CA . ASP A 1 82 ? 3.525 8.234 -11.706 1.00 85.81 82 ASP A CA 1
ATOM 673 C C . ASP A 1 82 ? 2.172 8.079 -11.020 1.00 85.81 82 ASP A C 1
ATOM 675 O O . ASP A 1 82 ? 2.091 8.230 -9.799 1.00 85.81 82 ASP A O 1
ATOM 679 N N . LEU A 1 83 ? 1.141 7.661 -11.757 1.00 81.81 83 LEU A N 1
ATOM 680 C CA . LEU A 1 83 ? -0.156 7.330 -11.170 1.00 81.81 83 LEU A CA 1
ATOM 681 C C . LEU A 1 83 ? -0.059 6.171 -10.172 1.00 81.81 83 LEU A C 1
ATOM 683 O O . LEU A 1 83 ? -0.650 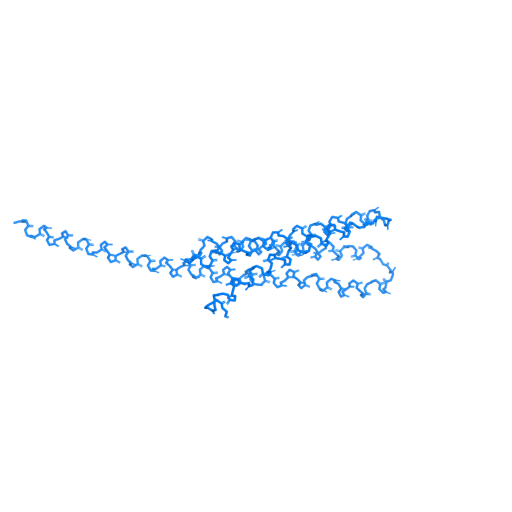6.236 -9.091 1.00 81.81 83 LEU A O 1
ATOM 687 N N . ALA A 1 84 ? 0.697 5.119 -10.492 1.00 75.88 84 ALA A N 1
ATOM 688 C CA . ALA A 1 84 ? 0.890 3.981 -9.598 1.00 75.88 84 ALA A CA 1
ATOM 689 C C . ALA A 1 84 ? 1.614 4.390 -8.305 1.00 75.88 84 ALA A C 1
ATOM 691 O O . ALA A 1 84 ? 1.166 4.030 -7.215 1.00 75.88 84 ALA A O 1
ATOM 692 N N . ILE A 1 85 ? 2.682 5.191 -8.412 1.00 87.88 85 ILE A N 1
ATOM 693 C CA . ILE A 1 85 ? 3.446 5.755 -7.288 1.00 87.88 85 ILE A CA 1
ATOM 694 C C . ILE A 1 85 ? 2.557 6.655 -6.422 1.00 87.88 85 ILE A C 1
ATOM 696 O O . ILE A 1 85 ? 2.544 6.504 -5.198 1.00 87.88 85 ILE A O 1
ATOM 700 N N . GLU A 1 86 ? 1.797 7.567 -7.033 1.00 89.00 86 GLU A N 1
ATOM 701 C CA . GLU A 1 86 ? 0.878 8.458 -6.321 1.00 89.00 86 GLU A CA 1
ATOM 702 C C . GLU A 1 86 ? -0.211 7.658 -5.595 1.00 89.00 86 GLU A C 1
ATOM 704 O O . GLU A 1 86 ? -0.492 7.899 -4.416 1.00 89.00 86 GLU A O 1
ATOM 709 N N . SER A 1 87 ? -0.796 6.666 -6.269 1.00 80.19 87 SER A N 1
ATOM 710 C CA . SER A 1 87 ? -1.837 5.814 -5.699 1.00 80.19 87 SER A CA 1
ATOM 711 C C . SER A 1 87 ? -1.308 4.974 -4.533 1.00 80.19 87 SER A C 1
ATOM 713 O O . SER A 1 87 ? -1.955 4.907 -3.486 1.00 80.19 87 SER A O 1
ATOM 715 N N . SER A 1 88 ? -0.102 4.404 -4.646 1.00 87.06 88 SER A N 1
ATOM 716 C CA . SER A 1 88 ? 0.554 3.694 -3.540 1.00 87.06 88 SER A CA 1
ATOM 717 C C . SER A 1 88 ? 0.855 4.630 -2.365 1.00 87.06 88 SER A C 1
ATOM 719 O O . SER A 1 88 ? 0.640 4.253 -1.215 1.00 87.06 88 SER A O 1
ATOM 721 N N . GLN A 1 89 ? 1.278 5.874 -2.618 1.00 92.50 89 GLN A N 1
ATOM 722 C CA . GLN A 1 89 ? 1.498 6.862 -1.556 1.00 92.50 89 GLN A CA 1
ATOM 723 C C . GLN A 1 89 ? 0.193 7.232 -0.835 1.00 92.50 89 GLN A C 1
ATOM 725 O O . GLN A 1 89 ? 0.166 7.320 0.393 1.00 92.50 89 GLN A O 1
ATOM 730 N N . LYS A 1 90 ? -0.909 7.404 -1.575 1.00 89.94 90 LYS A N 1
ATOM 731 C CA . LYS A 1 90 ? -2.241 7.614 -0.991 1.00 89.94 90 LYS A CA 1
ATOM 732 C C . LYS A 1 90 ? -2.679 6.409 -0.161 1.00 89.94 90 LYS A C 1
ATOM 734 O O . LYS A 1 90 ? -3.155 6.593 0.957 1.00 89.94 90 LYS A O 1
ATOM 739 N N . ALA A 1 91 ? -2.468 5.189 -0.655 1.00 84.38 91 ALA A N 1
ATOM 740 C CA . ALA A 1 91 ? -2.767 3.967 0.086 1.00 84.38 91 ALA A CA 1
ATOM 741 C C . ALA A 1 91 ? -1.975 3.879 1.404 1.00 84.38 91 ALA A C 1
ATOM 743 O O . ALA A 1 91 ? -2.561 3.523 2.427 1.00 84.38 91 ALA A O 1
ATOM 744 N N . ILE A 1 92 ? -0.694 4.276 1.418 1.00 92.88 92 ILE A N 1
ATOM 745 C CA . ILE A 1 92 ? 0.106 4.399 2.651 1.00 92.88 92 ILE A CA 1
ATOM 746 C C . ILE A 1 92 ? -0.546 5.394 3.611 1.00 92.88 92 ILE A C 1
ATOM 748 O O . ILE A 1 92 ? -0.793 5.044 4.760 1.00 92.88 92 ILE A O 1
ATOM 752 N N . ASN A 1 93 ? -0.881 6.600 3.146 1.00 93.38 93 ASN A N 1
ATOM 753 C CA . ASN A 1 93 ? -1.459 7.640 4.001 1.00 93.38 93 ASN A CA 1
ATOM 754 C C . ASN A 1 93 ? -2.788 7.195 4.637 1.00 93.38 93 ASN A C 1
ATOM 756 O O . ASN A 1 93 ? -3.008 7.423 5.824 1.00 93.38 93 ASN A O 1
ATOM 760 N N . TYR A 1 94 ? -3.659 6.524 3.878 1.00 89.62 94 TYR A N 1
ATOM 761 C CA . TYR A 1 94 ? -4.898 5.972 4.432 1.00 89.62 94 TYR A CA 1
ATOM 762 C C . TYR A 1 94 ? -4.652 4.779 5.359 1.00 89.62 94 TYR A C 1
ATOM 764 O O . TYR A 1 94 ? -5.393 4.608 6.319 1.00 89.62 94 TYR A O 1
ATOM 772 N N . SER A 1 95 ? -3.603 3.988 5.130 1.00 92.06 95 SER A N 1
ATOM 773 C CA . SER A 1 95 ? -3.217 2.909 6.051 1.00 92.06 95 SER A CA 1
ATOM 774 C C . SER A 1 95 ? -2.647 3.462 7.369 1.00 92.06 95 SER A C 1
ATOM 776 O O . SER A 1 95 ? -2.908 2.907 8.431 1.00 92.06 95 SER A O 1
ATOM 778 N N . GLU A 1 96 ? -1.927 4.588 7.336 1.00 94.25 96 GLU A N 1
ATOM 779 C CA . GLU A 1 96 ? -1.508 5.325 8.542 1.00 94.25 96 GLU A CA 1
ATOM 780 C C . GLU A 1 96 ? -2.712 5.901 9.299 1.00 94.25 96 GLU A C 1
ATOM 782 O O . GLU A 1 96 ? -2.763 5.835 10.528 1.00 94.25 96 GLU A O 1
ATOM 787 N N . GLU A 1 97 ? -3.724 6.404 8.584 1.00 90.00 97 GLU A N 1
ATOM 788 C CA . GLU A 1 97 ? -4.980 6.834 9.203 1.00 90.00 97 GLU A CA 1
ATOM 789 C C . GLU A 1 97 ? -5.714 5.654 9.852 1.00 90.00 97 GLU A C 1
ATOM 791 O O . GLU A 1 97 ? -6.078 5.751 11.019 1.00 90.00 97 GLU A O 1
ATOM 796 N N . MET A 1 98 ? -5.830 4.513 9.160 1.00 90.12 98 MET A N 1
ATOM 797 C CA . MET A 1 98 ? -6.368 3.274 9.737 1.00 90.12 98 MET A CA 1
ATOM 798 C C . MET A 1 98 ? -5.605 2.873 11.004 1.00 90.12 98 MET A C 1
ATOM 800 O O . MET A 1 98 ? -6.210 2.546 12.018 1.00 90.12 98 MET A O 1
ATOM 804 N N . LYS A 1 99 ? -4.270 2.939 10.997 1.00 93.75 99 LYS A N 1
ATOM 805 C CA . LYS A 1 99 ? -3.454 2.644 12.182 1.00 93.75 99 LYS A CA 1
ATOM 806 C C . LYS A 1 99 ? -3.742 3.608 13.338 1.00 93.75 99 LYS A C 1
ATOM 808 O O . LYS A 1 99 ? -3.736 3.189 14.494 1.00 93.75 99 LYS A O 1
ATOM 813 N N . ARG A 1 100 ? -3.961 4.893 13.042 1.00 93.19 100 ARG A N 1
ATOM 814 C CA . ARG A 1 100 ? -4.285 5.930 14.033 1.00 93.19 100 ARG A CA 1
ATOM 815 C C . ARG A 1 100 ? -5.683 5.750 14.619 1.00 93.19 100 ARG A C 1
ATOM 817 O O . ARG A 1 100 ? -5.876 6.080 15.788 1.00 93.19 100 ARG A O 1
ATOM 824 N N . THR A 1 101 ? -6.634 5.270 13.820 1.00 88.12 101 THR A N 1
ATOM 825 C CA . THR A 1 101 ? -8.038 5.116 14.222 1.00 88.12 101 THR A CA 1
ATOM 826 C C . THR A 1 101 ? -8.431 3.705 14.638 1.00 88.12 101 THR A C 1
ATOM 828 O O . THR A 1 101 ? -9.563 3.515 15.063 1.00 88.12 101 THR A O 1
ATOM 831 N N . ALA A 1 102 ? -7.513 2.741 14.561 1.00 88.50 102 ALA A N 1
ATOM 832 C CA . ALA A 1 102 ? -7.709 1.376 15.033 1.00 88.50 102 ALA A CA 1
ATOM 833 C C . ALA A 1 102 ? -8.099 1.347 16.520 1.00 88.50 102 ALA A C 1
ATOM 835 O O . ALA A 1 102 ? -7.388 1.897 17.369 1.00 88.50 102 ALA A O 1
ATOM 836 N N . THR A 1 103 ? -9.204 0.674 16.831 1.00 84.75 103 THR A N 1
ATOM 837 C CA . THR A 1 103 ? -9.703 0.468 18.197 1.00 84.75 103 THR A CA 1
ATOM 838 C C . THR A 1 103 ? -9.280 -0.897 18.740 1.00 84.75 103 THR A C 1
ATOM 840 O O . THR A 1 103 ? -9.188 -1.083 19.956 1.00 84.75 103 THR A O 1
ATOM 843 N N . THR A 1 104 ? -8.906 -1.832 17.860 1.00 85.88 104 THR A N 1
ATOM 844 C CA . THR A 1 104 ? -8.405 -3.161 18.232 1.00 85.88 104 THR A CA 1
ATOM 845 C C . THR A 1 104 ? -6.934 -3.382 17.862 1.00 85.88 104 THR A C 1
ATOM 847 O O . THR A 1 104 ? -6.371 -2.772 16.951 1.00 85.88 104 THR A O 1
ATOM 850 N N . GLN A 1 105 ? -6.286 -4.322 18.559 1.00 88.06 105 GLN A N 1
ATOM 851 C CA . GLN A 1 105 ? -4.908 -4.720 18.253 1.00 88.06 105 GLN A CA 1
ATOM 852 C C . GLN A 1 105 ? -4.788 -5.350 16.853 1.00 88.06 105 GLN A C 1
ATOM 854 O O . GLN A 1 105 ? -3.809 -5.103 16.153 1.00 88.06 105 GLN A O 1
ATOM 859 N N . VAL A 1 106 ? -5.800 -6.109 16.423 1.00 87.44 106 VAL A N 1
ATOM 860 C CA . VAL A 1 106 ? -5.831 -6.755 15.100 1.00 87.44 106 VAL A CA 1
ATOM 861 C C . VAL A 1 106 ? -5.890 -5.715 13.980 1.00 87.44 106 VAL A C 1
ATOM 863 O O . VAL A 1 106 ? -5.140 -5.817 13.012 1.00 87.44 106 VAL A O 1
ATOM 866 N N . GLU A 1 107 ? -6.718 -4.677 14.118 1.00 86.75 107 GLU A N 1
ATOM 867 C CA . GLU A 1 107 ? -6.801 -3.572 13.147 1.00 86.75 107 GLU A CA 1
ATOM 868 C C . GLU A 1 107 ? -5.484 -2.833 12.995 1.00 86.75 107 GLU A C 1
ATOM 870 O O . GLU A 1 107 ? -5.099 -2.457 11.885 1.00 86.75 107 GLU A O 1
ATOM 875 N N . LYS A 1 108 ? -4.796 -2.630 14.120 1.00 91.56 108 LYS A N 1
ATOM 876 C CA . LYS A 1 108 ? -3.499 -1.973 14.156 1.00 91.56 108 LYS A CA 1
ATOM 877 C C . LYS A 1 108 ? -2.435 -2.816 13.458 1.00 91.56 108 LYS A C 1
ATOM 879 O O . LYS A 1 108 ? -1.714 -2.290 12.615 1.00 91.56 108 LYS A O 1
ATOM 884 N N . GLU A 1 109 ? -2.368 -4.113 13.757 1.00 90.56 109 GLU A N 1
ATOM 885 C CA . GLU A 1 109 ? -1.455 -5.054 13.093 1.00 90.56 109 GLU A CA 1
ATOM 886 C C . GLU A 1 109 ? -1.731 -5.146 11.589 1.00 90.56 109 GLU A C 1
ATOM 888 O O . GLU A 1 109 ? -0.805 -5.148 10.774 1.00 90.56 109 GLU A O 1
ATOM 893 N N . TYR A 1 110 ? -3.007 -5.159 11.204 1.00 88.88 110 TYR A N 1
ATOM 894 C CA . TYR A 1 110 ? -3.415 -5.166 9.807 1.00 88.88 110 TYR A CA 1
ATOM 895 C C . TYR A 1 110 ? -3.001 -3.880 9.076 1.00 88.88 110 TYR A C 1
ATOM 897 O O . TYR A 1 110 ? -2.415 -3.950 7.992 1.00 88.88 110 TYR A O 1
ATOM 905 N N . ALA A 1 111 ? -3.236 -2.710 9.675 1.00 90.94 111 ALA A N 1
ATOM 906 C CA . ALA A 1 111 ? -2.820 -1.425 9.116 1.00 90.94 111 ALA A CA 1
ATOM 907 C C . ALA A 1 111 ? -1.286 -1.312 9.005 1.00 90.94 111 ALA A C 1
ATOM 909 O O . ALA A 1 111 ? -0.764 -0.859 7.988 1.00 90.94 111 ALA A O 1
ATOM 910 N N . GLU A 1 112 ? -0.539 -1.798 10.000 1.00 94.31 112 GLU A N 1
ATOM 911 C CA . GLU A 1 112 ? 0.928 -1.860 9.961 1.00 94.31 112 GLU A CA 1
ATOM 912 C C . GLU A 1 112 ? 1.448 -2.768 8.839 1.00 94.31 112 GLU A C 1
ATOM 914 O O . GLU A 1 112 ? 2.393 -2.404 8.129 1.00 94.31 112 GLU A O 1
ATOM 919 N N . ALA A 1 113 ? 0.808 -3.920 8.624 1.00 92.50 113 ALA A N 1
ATOM 920 C CA . ALA A 1 113 ? 1.137 -4.804 7.512 1.00 92.50 113 ALA A CA 1
ATOM 921 C C . ALA A 1 113 ? 0.863 -4.142 6.149 1.00 92.50 113 ALA A C 1
ATOM 923 O O . ALA A 1 113 ? 1.687 -4.264 5.241 1.00 92.50 113 ALA A O 1
ATOM 924 N N . GLN A 1 114 ? -0.234 -3.385 6.017 1.00 91.00 114 GLN A N 1
ATOM 925 C CA . GLN A 1 114 ? -0.540 -2.608 4.808 1.00 91.00 114 GLN A CA 1
ATOM 926 C C . GLN A 1 114 ? 0.499 -1.525 4.528 1.00 91.00 114 GLN A C 1
ATOM 928 O O . GLN A 1 114 ? 0.994 -1.423 3.406 1.00 91.00 114 GLN A O 1
ATOM 933 N N . ILE A 1 115 ? 0.882 -0.750 5.545 1.00 95.25 115 ILE A N 1
ATOM 934 C CA . ILE A 1 115 ? 1.930 0.270 5.418 1.00 95.25 115 ILE A CA 1
ATOM 935 C C . ILE A 1 115 ? 3.228 -0.372 4.918 1.00 95.25 115 ILE A C 1
ATOM 937 O O . ILE A 1 115 ? 3.871 0.152 4.007 1.00 95.25 115 ILE A O 1
ATOM 941 N N . LYS A 1 116 ? 3.618 -1.524 5.478 1.00 95.69 116 LYS A N 1
ATOM 942 C CA . LYS A 1 116 ? 4.821 -2.252 5.050 1.00 95.69 116 LYS A CA 1
ATOM 943 C C . LYS A 1 116 ? 4.728 -2.712 3.594 1.00 95.69 116 LYS A C 1
ATOM 945 O O . LYS A 1 116 ? 5.674 -2.508 2.836 1.00 95.69 116 LYS A O 1
ATOM 950 N N . GLU A 1 117 ? 3.601 -3.302 3.204 1.00 92.25 117 GLU A N 1
ATOM 951 C CA . GLU A 1 117 ? 3.353 -3.749 1.833 1.00 92.25 117 GLU A CA 1
ATOM 952 C C . GLU A 1 117 ? 3.458 -2.606 0.826 1.00 92.25 117 GLU A C 1
ATOM 954 O O . GLU A 1 117 ? 4.238 -2.697 -0.124 1.00 92.25 117 GLU A O 1
ATOM 959 N N . TYR A 1 118 ? 2.726 -1.511 1.042 1.00 91.31 118 TYR A N 1
ATOM 960 C CA . TYR A 1 118 ? 2.716 -0.398 0.097 1.00 91.31 118 TYR A CA 1
ATOM 961 C C . TYR A 1 118 ? 4.052 0.348 0.059 1.00 91.31 118 TYR A C 1
ATOM 963 O O . TYR A 1 118 ? 4.445 0.832 -0.999 1.00 91.31 118 TYR A O 1
ATOM 971 N N . ASN A 1 119 ? 4.809 0.383 1.160 1.00 95.56 119 ASN A N 1
ATOM 972 C CA . ASN A 1 119 ? 6.182 0.892 1.136 1.00 95.56 119 ASN A CA 1
ATOM 973 C C . ASN A 1 119 ? 7.106 0.032 0.260 1.00 95.56 119 ASN A C 1
ATOM 975 O O . ASN A 1 119 ? 7.921 0.575 -0.487 1.00 95.56 119 ASN A O 1
ATOM 979 N N . ASN A 1 120 ? 6.989 -1.297 0.324 1.00 93.25 120 ASN A N 1
ATOM 980 C CA . ASN A 1 120 ? 7.759 -2.193 -0.541 1.00 93.25 120 ASN A CA 1
ATOM 981 C C . ASN A 1 120 ? 7.328 -2.067 -2.010 1.00 93.25 120 ASN A C 1
ATOM 983 O O . ASN A 1 120 ? 8.183 -1.982 -2.891 1.00 93.25 120 ASN A O 1
ATOM 987 N N . GLN A 1 121 ? 6.022 -1.959 -2.271 1.00 89.25 121 GLN A N 1
ATOM 988 C CA . GLN A 1 121 ? 5.486 -1.699 -3.608 1.00 89.25 121 GLN A CA 1
ATOM 989 C C . GLN A 1 121 ? 6.019 -0.375 -4.183 1.00 89.25 121 GLN A C 1
ATOM 991 O O . GLN A 1 121 ? 6.505 -0.332 -5.311 1.00 89.25 121 GLN A O 1
ATOM 996 N N . LEU A 1 122 ? 6.005 0.696 -3.385 1.00 93.19 122 LEU A N 1
ATOM 997 C CA . LEU A 1 122 ? 6.498 2.015 -3.775 1.00 93.19 122 LEU A CA 1
ATOM 998 C C . LEU A 1 122 ? 7.990 1.989 -4.131 1.00 93.19 122 LEU A C 1
ATOM 1000 O O . LEU A 1 122 ? 8.397 2.616 -5.108 1.00 93.19 122 LEU A O 1
ATOM 1004 N N . LYS A 1 123 ? 8.814 1.266 -3.358 1.00 94.25 123 LYS A N 1
ATOM 1005 C CA . LYS A 1 123 ? 10.237 1.064 -3.682 1.00 94.25 123 LYS A CA 1
ATOM 1006 C C . LYS A 1 123 ? 10.402 0.366 -5.026 1.00 94.25 123 LYS A C 1
ATOM 1008 O O . LYS A 1 123 ? 11.222 0.795 -5.831 1.00 94.25 123 LYS A O 1
ATOM 1013 N N . TRP A 1 124 ? 9.616 -0.680 -5.266 1.00 88.88 124 TRP A N 1
ATOM 1014 C CA . TRP A 1 124 ? 9.665 -1.426 -6.515 1.00 88.88 124 TRP A CA 1
ATOM 1015 C C . TRP A 1 124 ? 9.276 -0.555 -7.718 1.00 88.88 124 TRP A C 1
ATOM 1017 O O . TRP A 1 124 ? 10.038 -0.488 -8.677 1.00 88.88 124 TRP A O 1
ATOM 1027 N N . PHE A 1 125 ? 8.172 0.195 -7.648 1.00 87.81 125 PHE A N 1
ATOM 1028 C CA . PHE A 1 125 ? 7.754 1.091 -8.737 1.00 87.81 125 PHE A CA 1
ATOM 10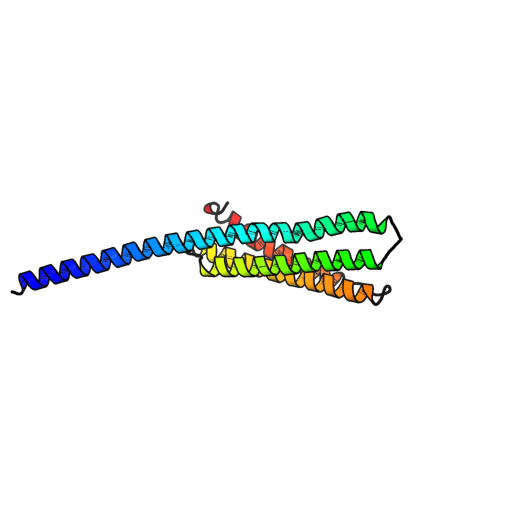29 C C . PHE A 1 125 ? 8.738 2.230 -8.996 1.00 87.81 125 PHE A C 1
ATOM 1031 O O . PHE A 1 125 ? 9.017 2.543 -10.151 1.00 87.81 125 PHE A O 1
ATOM 1038 N N . LYS A 1 126 ? 9.317 2.820 -7.944 1.00 91.50 126 LYS A N 1
ATOM 1039 C CA . LYS A 1 126 ? 10.372 3.833 -8.095 1.00 91.50 126 LYS A CA 1
ATOM 1040 C C . LYS A 1 126 ? 11.614 3.266 -8.780 1.00 91.50 126 LYS A C 1
ATOM 1042 O O . LYS A 1 126 ? 12.211 3.960 -9.597 1.00 91.50 126 LYS A O 1
ATOM 1047 N N . GLU A 1 127 ? 11.984 2.021 -8.482 1.00 91.56 127 GLU A N 1
ATOM 1048 C CA . GLU A 1 127 ? 13.099 1.358 -9.160 1.00 91.56 127 GLU A CA 1
ATOM 1049 C C . GLU A 1 127 ? 12.783 1.072 -10.632 1.00 91.56 127 GLU A C 1
ATOM 1051 O O . GLU A 1 127 ? 13.632 1.342 -11.477 1.00 91.56 127 GLU A O 1
ATOM 1056 N N . ILE A 1 128 ? 11.571 0.599 -10.956 1.00 85.00 128 ILE A N 1
ATOM 1057 C CA . ILE A 1 128 ? 11.132 0.435 -12.353 1.00 85.00 128 ILE A CA 1
ATOM 1058 C C . ILE A 1 128 ? 11.234 1.774 -13.085 1.00 85.00 128 ILE A C 1
ATOM 1060 O O . ILE A 1 128 ? 11.879 1.846 -14.127 1.00 85.00 128 ILE A O 1
ATOM 1064 N N . LYS A 1 129 ? 10.671 2.847 -12.510 1.00 87.06 129 LYS A N 1
ATOM 1065 C CA . LYS A 1 129 ? 10.731 4.189 -13.099 1.00 87.06 129 LYS A CA 1
ATOM 1066 C C . LYS A 1 129 ? 12.169 4.633 -13.344 1.00 87.06 129 LYS A C 1
ATOM 1068 O O . LYS A 1 129 ? 12.479 5.083 -14.439 1.00 87.06 129 LYS A O 1
ATOM 1073 N N . ASN A 1 130 ? 13.051 4.449 -12.363 1.00 89.88 130 ASN A N 1
ATOM 1074 C CA . ASN A 1 130 ? 14.467 4.774 -12.498 1.00 89.88 130 ASN A CA 1
ATOM 1075 C C . ASN A 1 130 ? 15.137 3.998 -13.646 1.00 89.88 130 ASN A C 1
ATOM 1077 O O . ASN A 1 130 ? 15.851 4.591 -14.448 1.00 89.88 130 ASN A O 1
ATOM 1081 N N . GLN A 1 131 ? 14.882 2.692 -13.764 1.00 82.62 131 GLN A N 1
ATOM 1082 C CA . GLN A 1 131 ? 15.441 1.886 -14.852 1.00 82.62 131 GLN A CA 1
ATOM 1083 C C . GLN A 1 131 ? 14.867 2.276 -16.223 1.00 82.62 131 GLN A C 1
ATOM 1085 O O . GLN A 1 131 ? 15.625 2.338 -17.187 1.00 82.62 131 GLN A O 1
ATOM 1090 N N . CYS A 1 132 ? 13.577 2.622 -16.312 1.00 82.44 132 CYS A N 1
ATOM 1091 C CA . CYS A 1 132 ? 12.969 3.172 -17.528 1.00 82.44 132 CYS A CA 1
ATOM 1092 C C . CYS A 1 132 ? 13.584 4.521 -17.925 1.00 82.44 132 CYS A C 1
ATOM 1094 O O . CYS A 1 132 ? 13.870 4.719 -19.098 1.00 82.44 132 CYS A O 1
ATOM 1096 N N . THR A 1 133 ? 13.851 5.418 -16.970 1.00 86.81 133 THR A N 1
ATOM 1097 C CA . THR A 1 133 ? 14.533 6.699 -17.231 1.00 86.81 133 THR A CA 1
ATOM 1098 C C . THR A 1 133 ? 15.953 6.495 -17.749 1.00 86.81 133 THR A C 1
ATOM 1100 O O . THR A 1 133 ? 16.383 7.202 -18.655 1.00 86.81 133 THR A O 1
ATOM 1103 N N . ILE A 1 134 ? 16.702 5.530 -17.211 1.00 85.19 134 ILE A N 1
ATOM 1104 C CA . ILE A 1 134 ? 18.034 5.222 -17.748 1.00 85.19 134 ILE A CA 1
ATOM 1105 C C . ILE A 1 134 ? 17.903 4.659 -19.166 1.00 85.19 134 ILE A C 1
ATOM 1107 O O . ILE A 1 134 ? 18.634 5.088 -20.051 1.00 85.19 134 ILE A O 1
ATOM 1111 N N . TRP A 1 135 ? 16.948 3.754 -19.393 1.00 78.44 135 TRP A N 1
ATOM 1112 C CA . TRP A 1 135 ? 16.744 3.127 -20.696 1.00 78.44 135 TRP A CA 1
ATOM 1113 C C . TRP A 1 135 ? 16.304 4.113 -21.787 1.00 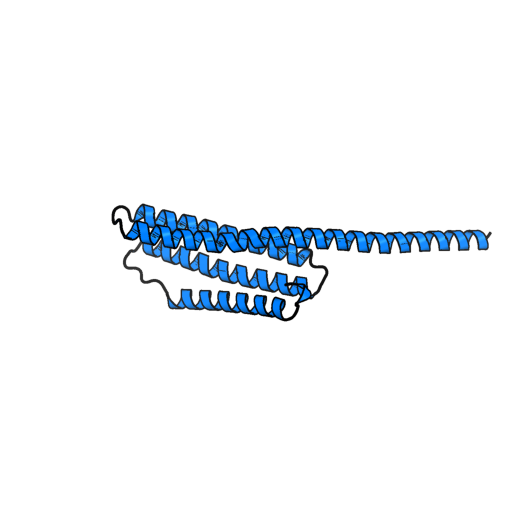78.44 135 TRP A C 1
ATOM 1115 O O . TRP A 1 135 ? 16.774 4.021 -22.917 1.00 78.44 135 TRP A O 1
ATOM 1125 N N . GLU A 1 136 ? 15.461 5.089 -21.449 1.00 80.88 136 GLU A N 1
ATOM 1126 C CA . GLU A 1 136 ? 15.080 6.186 -22.348 1.00 80.88 136 GLU A CA 1
ATOM 1127 C C . GLU A 1 136 ? 16.307 6.977 -22.836 1.00 80.88 136 GLU A C 1
ATOM 1129 O O . GLU A 1 136 ? 16.389 7.351 -24.005 1.00 80.88 136 GLU A O 1
ATOM 1134 N N . ASN A 1 137 ? 17.284 7.198 -21.949 1.00 84.31 137 ASN A N 1
ATOM 1135 C CA . ASN A 1 137 ? 18.500 7.959 -22.246 1.00 84.31 137 ASN A CA 1
ATOM 1136 C C . ASN A 1 137 ? 19.623 7.107 -22.866 1.00 84.31 137 ASN A C 1
ATOM 1138 O O . ASN A 1 137 ? 20.478 7.635 -23.577 1.00 84.31 137 ASN A O 1
ATOM 1142 N N . ASP A 1 138 ? 19.634 5.801 -22.600 1.00 83.12 138 ASP A N 1
ATOM 1143 C CA . ASP A 1 138 ? 20.599 4.834 -23.116 1.00 83.12 138 ASP A CA 1
ATOM 1144 C C . ASP A 1 138 ? 19.890 3.527 -23.491 1.00 83.12 138 ASP A C 1
ATOM 1146 O O . ASP A 1 138 ? 19.672 2.639 -22.667 1.00 83.12 138 ASP A O 1
ATOM 1150 N N . LEU A 1 139 ? 19.588 3.374 -24.781 1.00 74.94 139 LEU A N 1
ATOM 1151 C CA . LEU A 1 139 ? 18.921 2.185 -25.317 1.00 74.94 139 LEU A CA 1
ATOM 1152 C C . LEU A 1 139 ? 19.760 0.900 -25.204 1.00 74.94 139 LEU A C 1
ATOM 1154 O O . LEU A 1 139 ? 19.226 -0.189 -25.416 1.00 74.94 139 LEU A O 1
ATOM 1158 N N . THR A 1 140 ? 21.056 1.007 -24.884 1.00 80.31 140 THR A N 1
ATOM 1159 C CA . THR A 1 140 ? 21.950 -0.140 -24.658 1.00 80.31 140 THR A CA 1
ATOM 1160 C C . THR A 1 140 ? 22.018 -0.565 -23.192 1.00 80.31 140 THR A C 1
ATOM 1162 O O . THR A 1 140 ? 22.591 -1.615 -22.883 1.00 80.31 140 THR A O 1
ATOM 1165 N N . TYR A 1 141 ? 21.403 0.215 -22.297 1.00 78.12 141 TYR A N 1
ATOM 1166 C CA . TYR A 1 141 ? 21.319 -0.084 -20.878 1.00 78.12 141 TYR A CA 1
ATOM 1167 C C . TYR A 1 141 ? 20.664 -1.446 -20.632 1.00 78.12 141 TYR A C 1
ATOM 1169 O O . TYR A 1 141 ? 19.594 -1.763 -21.154 1.00 78.12 141 TYR A O 1
ATOM 1177 N N . GLN A 1 142 ? 21.303 -2.248 -19.782 1.00 79.50 142 GLN A N 1
ATOM 1178 C CA . GLN A 1 142 ? 20.734 -3.492 -19.284 1.00 79.50 142 GLN A CA 1
ATOM 1179 C C . GLN A 1 142 ? 20.182 -3.276 -17.879 1.00 79.50 142 GLN A C 1
ATOM 1181 O O . GLN A 1 142 ? 20.925 -3.022 -16.931 1.00 79.50 142 GLN A O 1
ATOM 1186 N N . ALA A 1 143 ? 18.864 -3.414 -17.770 1.00 77.31 143 ALA A N 1
ATOM 1187 C CA . ALA A 1 143 ? 18.125 -3.375 -16.519 1.00 77.31 143 ALA A CA 1
ATOM 1188 C C . ALA A 1 143 ? 18.710 -4.353 -15.480 1.00 77.31 143 ALA A C 1
ATOM 1190 O O . ALA A 1 143 ? 18.978 -5.521 -15.790 1.00 77.31 143 ALA A O 1
ATOM 1191 N N . ASP A 1 144 ? 18.860 -3.906 -14.228 1.00 84.06 144 ASP A N 1
ATOM 1192 C CA . ASP A 1 144 ? 19.220 -4.789 -13.112 1.00 84.06 144 ASP A CA 1
ATOM 1193 C C . ASP A 1 144 ? 17.993 -5.609 -12.689 1.00 84.06 144 ASP A C 1
ATOM 1195 O O . ASP A 1 144 ? 17.284 -5.320 -11.716 1.00 84.06 144 ASP A O 1
ATOM 1199 N N . ASN A 1 145 ? 17.740 -6.656 -13.470 1.00 77.69 145 ASN A N 1
ATOM 1200 C CA . ASN A 1 145 ? 16.615 -7.561 -13.285 1.00 77.69 145 ASN A CA 1
ATOM 1201 C C . ASN A 1 145 ? 16.672 -8.306 -11.942 1.00 77.69 145 ASN A C 1
ATOM 1203 O O . ASN A 1 145 ? 15.626 -8.653 -11.391 1.00 77.69 145 ASN A O 1
ATOM 1207 N N . ASN A 1 146 ? 17.864 -8.523 -11.374 1.00 86.12 146 ASN A N 1
ATOM 1208 C CA . ASN A 1 146 ? 18.010 -9.176 -10.072 1.00 86.12 146 ASN A CA 1
ATOM 1209 C C . ASN A 1 146 ? 17.522 -8.268 -8.943 1.00 86.12 146 ASN A C 1
ATOM 1211 O O . ASN A 1 146 ? 16.813 -8.724 -8.039 1.00 86.12 146 ASN A O 1
ATOM 1215 N N . LYS A 1 147 ? 17.854 -6.976 -9.009 1.00 89.19 147 LYS A N 1
ATOM 1216 C CA . LYS A 1 147 ? 17.348 -5.976 -8.067 1.00 89.19 147 LYS A CA 1
ATOM 1217 C C . LYS A 1 147 ? 15.830 -5.825 -8.172 1.00 89.19 147 LYS A C 1
ATOM 1219 O O . LYS A 1 147 ? 15.152 -5.884 -7.146 1.00 89.19 147 LYS A O 1
ATOM 1224 N N . LEU A 1 148 ? 15.282 -5.732 -9.388 1.00 80.94 148 LEU A N 1
ATOM 1225 C CA . LEU A 1 148 ? 13.828 -5.682 -9.602 1.00 80.94 148 LEU A CA 1
ATOM 1226 C C . LEU A 1 148 ? 13.114 -6.923 -9.056 1.00 80.94 148 LEU A C 1
ATOM 1228 O O . LEU A 1 148 ? 12.093 -6.800 -8.380 1.00 80.94 148 LEU A O 1
ATOM 1232 N N . LEU A 1 149 ? 13.660 -8.117 -9.303 1.00 82.50 149 LEU A N 1
ATOM 1233 C CA . LEU A 1 149 ? 13.090 -9.369 -8.809 1.00 82.50 149 LEU A CA 1
ATOM 1234 C C . LEU A 1 149 ? 13.132 -9.456 -7.280 1.00 82.50 149 LEU A C 1
ATOM 1236 O O . LEU A 1 149 ? 12.192 -9.956 -6.664 1.00 82.50 149 LEU A O 1
ATOM 1240 N N . THR A 1 150 ? 14.209 -8.969 -6.665 1.00 92.62 150 THR A N 1
ATOM 1241 C CA . THR A 1 150 ? 14.346 -8.932 -5.204 1.00 92.62 150 THR A CA 1
ATOM 1242 C C . THR A 1 150 ? 13.284 -8.027 -4.586 1.00 92.62 150 THR A C 1
ATOM 1244 O O . THR A 1 150 ? 12.542 -8.471 -3.714 1.00 92.62 150 THR A O 1
ATOM 1247 N N . LEU A 1 151 ? 13.134 -6.803 -5.099 1.00 87.44 151 LEU A N 1
ATOM 1248 C CA . LEU A 1 151 ? 12.120 -5.855 -4.625 1.00 87.44 151 LEU A CA 1
ATOM 1249 C C . LEU A 1 151 ? 10.693 -6.378 -4.833 1.00 87.44 151 LEU A C 1
ATOM 1251 O O . LEU A 1 151 ? 9.851 -6.244 -3.945 1.00 87.44 151 LEU A O 1
ATOM 1255 N N . LYS A 1 152 ? 10.427 -7.037 -5.967 1.00 85.50 152 LYS A N 1
ATOM 1256 C CA . LYS A 1 152 ? 9.140 -7.695 -6.218 1.00 85.50 152 LYS A CA 1
ATOM 1257 C C . LYS A 1 152 ? 8.848 -8.778 -5.175 1.00 85.50 152 LYS A C 1
ATOM 1259 O O . LYS A 1 152 ? 7.759 -8.789 -4.609 1.00 85.50 152 LYS A O 1
ATOM 1264 N N . LYS A 1 153 ? 9.822 -9.639 -4.863 1.00 90.94 153 LYS A N 1
ATOM 1265 C CA . LYS A 1 153 ? 9.674 -10.674 -3.824 1.00 90.94 153 LYS A CA 1
ATOM 1266 C C . LYS A 1 153 ? 9.457 -10.077 -2.436 1.00 90.94 153 LYS A C 1
ATOM 1268 O O . LYS A 1 153 ? 8.663 -10.606 -1.666 1.00 90.94 153 LYS A O 1
ATOM 1273 N N . GLU A 1 154 ? 10.143 -8.987 -2.093 1.00 91.94 154 GLU A N 1
ATOM 1274 C CA . GLU A 1 154 ? 9.914 -8.277 -0.828 1.00 91.94 154 GLU A CA 1
ATOM 1275 C C . GLU A 1 154 ? 8.475 -7.766 -0.718 1.00 91.94 154 GLU A C 1
ATOM 1277 O O . GLU A 1 154 ? 7.842 -7.941 0.327 1.00 91.94 154 GLU A O 1
ATOM 1282 N N . TYR A 1 155 ? 7.951 -7.181 -1.800 1.00 89.94 155 TYR A N 1
ATOM 1283 C CA . TYR A 1 155 ? 6.553 -6.773 -1.904 1.00 89.94 155 TYR A CA 1
ATOM 1284 C C . TYR A 1 155 ? 5.597 -7.971 -1.745 1.00 89.94 155 TYR A C 1
ATOM 1286 O O . TYR A 1 155 ? 4.735 -7.947 -0.861 1.00 89.94 155 TYR A O 1
ATOM 1294 N N . GLU A 1 156 ? 5.780 -9.040 -2.521 1.00 87.94 156 GLU A N 1
ATOM 1295 C CA . GLU A 1 156 ? 4.935 -10.244 -2.479 1.00 87.94 156 GLU A CA 1
ATOM 1296 C C . GLU A 1 156 ? 4.931 -10.895 -1.087 1.00 87.94 156 GLU A C 1
ATOM 1298 O O . GLU A 1 156 ? 3.876 -11.244 -0.557 1.00 87.94 156 GLU A O 1
ATOM 1303 N N . ASN A 1 157 ? 6.092 -10.977 -0.434 1.00 91.31 157 ASN A N 1
ATOM 1304 C CA . ASN A 1 157 ? 6.206 -11.496 0.928 1.00 91.31 157 ASN A CA 1
ATOM 1305 C C . ASN A 1 157 ? 5.443 -10.632 1.943 1.00 91.31 157 ASN A C 1
ATOM 1307 O O . ASN A 1 157 ? 4.788 -11.168 2.840 1.00 91.31 157 ASN A O 1
ATOM 1311 N N . SER A 1 158 ? 5.493 -9.300 1.816 1.00 89.62 158 SER A N 1
ATOM 1312 C CA . SER A 1 158 ? 4.684 -8.418 2.669 1.00 89.62 158 SER A CA 1
ATOM 1313 C C . SER A 1 158 ? 3.181 -8.553 2.412 1.00 89.62 158 SER A C 1
ATOM 1315 O O . SER A 1 158 ? 2.416 -8.586 3.375 1.00 89.62 158 SER A O 1
ATOM 1317 N N . ALA A 1 159 ? 2.762 -8.711 1.153 1.00 85.56 159 ALA A N 1
ATOM 1318 C CA . ALA A 1 159 ? 1.361 -8.930 0.801 1.00 85.56 159 ALA A CA 1
ATOM 1319 C C . ALA A 1 159 ? 0.827 -10.261 1.363 1.00 85.56 159 ALA A C 1
ATOM 1321 O O . ALA A 1 159 ? -0.282 -10.307 1.904 1.00 85.56 159 ALA A O 1
ATOM 1322 N N . ASN A 1 160 ? 1.639 -11.321 1.315 1.00 85.06 160 ASN A N 1
ATOM 1323 C CA . ASN A 1 160 ? 1.316 -12.620 1.909 1.00 85.06 160 ASN A CA 1
ATOM 1324 C C . ASN A 1 160 ? 1.177 -12.523 3.433 1.00 85.06 160 ASN A C 1
ATOM 1326 O O . ASN A 1 160 ? 0.188 -12.988 3.992 1.00 85.06 160 ASN A O 1
ATOM 1330 N N . SER A 1 161 ? 2.107 -11.836 4.104 1.00 85.69 161 SER A N 1
ATOM 1331 C CA . SER A 1 161 ? 2.031 -11.609 5.552 1.00 85.69 161 SER A CA 1
ATOM 1332 C C . SER A 1 161 ? 0.763 -10.849 5.960 1.00 85.69 161 SER A C 1
ATOM 1334 O O . SER A 1 161 ? 0.138 -11.212 6.954 1.00 85.69 161 SER A O 1
ATOM 1336 N N . ARG A 1 162 ? 0.334 -9.840 5.186 1.00 86.12 162 ARG A N 1
ATOM 1337 C CA . ARG A 1 162 ? -0.954 -9.160 5.404 1.00 86.12 162 ARG A CA 1
ATOM 1338 C C . ARG A 1 162 ? -2.131 -10.127 5.237 1.00 86.12 162 ARG A C 1
ATOM 1340 O O . ARG A 1 162 ? -3.060 -10.107 6.041 1.00 86.12 162 ARG A O 1
ATOM 1347 N N . HIS A 1 163 ? -2.111 -10.960 4.198 1.00 82.88 163 HIS A N 1
ATOM 1348 C CA . HIS A 1 163 ? -3.178 -11.928 3.941 1.00 82.88 163 HIS A CA 1
ATOM 1349 C C . HIS A 1 163 ? -3.314 -12.957 5.076 1.00 82.88 163 HIS A C 1
ATOM 1351 O O . HIS A 1 163 ? -4.426 -13.279 5.485 1.00 82.88 163 HIS A O 1
ATOM 1357 N N . GLU A 1 164 ? -2.203 -13.402 5.664 1.00 84.19 164 GLU A N 1
ATOM 1358 C CA . GLU A 1 164 ? -2.226 -14.285 6.835 1.00 84.19 164 GLU A CA 1
ATOM 1359 C C . GLU A 1 164 ? -2.910 -13.656 8.058 1.00 84.19 164 GLU A C 1
ATOM 1361 O O . GLU A 1 164 ? -3.558 -14.372 8.822 1.00 84.19 164 GLU A O 1
ATOM 1366 N N . ILE A 1 165 ? -2.793 -12.337 8.256 1.00 82.31 165 ILE A N 1
ATOM 1367 C CA . ILE A 1 165 ? -3.469 -11.626 9.356 1.00 82.31 165 ILE A CA 1
ATOM 1368 C C . ILE A 1 165 ? -4.990 -11.667 9.167 1.00 82.31 165 ILE A C 1
ATOM 1370 O O . ILE A 1 165 ? -5.708 -11.926 10.133 1.00 82.31 165 ILE A O 1
ATOM 1374 N N . LEU A 1 166 ? -5.475 -11.482 7.932 1.00 76.94 166 LEU A N 1
ATOM 1375 C CA . LEU A 1 166 ? -6.901 -11.604 7.597 1.00 76.94 166 LEU A CA 1
ATOM 1376 C C . LEU A 1 166 ? -7.412 -13.027 7.834 1.00 76.94 166 LEU A C 1
ATOM 1378 O O . LEU A 1 166 ? -8.421 -13.217 8.504 1.00 76.94 166 LEU A O 1
ATOM 1382 N N . LEU A 1 167 ? -6.691 -14.037 7.338 1.00 77.81 167 LEU A N 1
ATOM 1383 C CA . LEU A 1 167 ? -7.099 -15.440 7.467 1.00 77.81 167 LEU A CA 1
ATOM 1384 C C . LEU A 1 167 ? -7.146 -15.919 8.925 1.00 77.81 167 LEU A C 1
ATOM 1386 O O . LEU A 1 167 ? -7.976 -16.756 9.273 1.00 77.81 167 LEU A O 1
ATOM 1390 N N . LYS A 1 168 ? -6.269 -15.392 9.787 1.00 81.25 168 LYS A N 1
ATOM 1391 C CA . LYS A 1 168 ? -6.272 -15.695 11.227 1.00 81.25 168 LYS A CA 1
ATOM 1392 C C . LYS A 1 168 ? -7.418 -15.013 11.979 1.00 81.25 168 LYS A C 1
ATOM 1394 O O . LYS A 1 168 ? -7.758 -15.463 13.068 1.00 81.25 168 LYS A O 1
ATOM 1399 N N . ASN A 1 169 ? -8.022 -13.968 11.411 1.00 73.44 169 ASN A N 1
ATOM 1400 C CA . ASN A 1 169 ? -9.043 -13.144 12.056 1.00 73.44 169 ASN A CA 1
ATOM 1401 C C . ASN A 1 169 ? -10.281 -13.017 11.156 1.00 73.44 169 ASN A C 1
ATOM 1403 O O . ASN A 1 169 ? -10.573 -11.950 10.628 1.00 73.44 169 ASN A O 1
ATOM 1407 N N . ILE A 1 170 ? -11.022 -14.120 11.007 1.00 57.44 170 ILE A N 1
ATOM 1408 C CA . ILE A 1 170 ? -12.175 -14.285 10.091 1.00 57.44 170 ILE A CA 1
ATOM 1409 C C . ILE A 1 170 ? -13.284 -13.231 10.297 1.00 57.44 170 ILE A C 1
ATOM 1411 O O . ILE A 1 170 ? -14.079 -12.981 9.403 1.00 57.44 170 ILE A O 1
ATOM 1415 N N . SER A 1 171 ? -13.329 -12.538 11.437 1.00 55.25 171 SER A N 1
ATOM 1416 C CA . SER A 1 171 ? -14.227 -11.391 11.632 1.00 55.25 171 SER A CA 1
ATOM 1417 C C . SER A 1 171 ? -13.892 -10.162 10.763 1.00 55.25 171 SER A C 1
ATOM 1419 O O . SER A 1 171 ? -14.669 -9.214 10.771 1.00 55.25 171 SER A O 1
ATOM 1421 N N . PHE A 1 172 ? -12.762 -10.163 10.039 1.00 49.41 172 PHE A N 1
ATOM 1422 C CA . PHE A 1 172 ? -12.329 -9.123 9.088 1.00 49.41 172 PHE A CA 1
ATOM 1423 C C . PHE A 1 172 ? -12.586 -9.451 7.605 1.00 49.41 172 PHE A C 1
ATOM 1425 O O . PHE A 1 172 ? -12.296 -8.607 6.751 1.00 49.41 172 PHE A O 1
ATOM 1432 N N . SER A 1 173 ? -13.059 -10.662 7.283 1.00 44.84 173 SER A N 1
ATOM 1433 C CA . SER A 1 173 ? -13.368 -11.111 5.912 1.00 44.84 173 SER A CA 1
ATOM 1434 C C . SER A 1 173 ? -14.853 -11.009 5.600 1.00 44.84 173 SER A C 1
ATOM 1436 O O . SER A 1 173 ? -15.180 -10.520 4.498 1.00 44.84 173 SER A O 1
#

pLDDT: mean 77.66, std 12.68, range [41.16, 95.69]

Radius of gyration: 25.2 Å; chains: 1; bounding box: 50×35×92 Å

Secondary structure (DSSP, 8-state):
-HHHHHHHHHHHHHHHHHHHHHHHHHHHHHHHHHHHHHHHHHHHHHHHHHHHHHHHHHHHHHHHTSTT-HHHHHHHHHHHHHHHHHHHHHHHHHHHHHHHH--SHHHHHHHHHHHHHHHHHHHHHHHHHHHHHHHHH-TT----HHHHHHHHHHHHHHHHHHHHHHHH-GGG-